Protein 1GU3 (pdb70)

Nearest PDB structures (foldseek):
  1gu3-assembly1_A-2  TM=1.007E+00  e=5.821E-29  Cellulomonas fimi
  1ulp-assembly1_A  TM=8.908E-01  e=4.927E-21  Cellulomonas fimi
  3p6b-assembly1_B-2  TM=8.124E-01  e=1.433E-09  Acetivibrio thermocellus
  3k4z-assembly1_A  TM=8.186E-01  e=3.735E-09  Acetivibrio thermocellus JW20
  1gui-assembly1_A  TM=8.088E-01  e=1.204E-08  Thermotoga maritima

Solvent-accessible surface area: 6852 Å² total; per-residue (Å²): 101,9,102,113,13,43,135,56,23,78,28,90,43,28,102,42,119,32,72,24,102,108,14,18,0,14,4,37,2,41,62,62,23,68,108,128,30,3,0,0,9,42,53,39,15,53,0,96,116,52,46,42,18,2,0,107,4,19,1,30,1,73,58,113,12,61,1,52,1,6,0,0,30,56,18,76,111,146,29,47,18,15,80,23,85,4,51,3,52,92,132,83,106,151,11,87,50,84,18,83,3,81,30,68,5,33,62,91,85,65,99,150,49,18,22,0,17,5,1,2,23,0,0,44,80,22,86,89,67,8,52,0,32,0,41,70,32,50,42,100,58,130

Organism: Cellulomonas fimi (strain ATCC 484 / DSM 20113 / JCM 1341 / CCUG 24087 / LMG 16345 / NBRC 15513 / NCIMB 8980 / NCTC 7547 / NRS-133) (NCBI:txid590998)

Sequence (142 aa):
TFDDGPEGWVAYGTDGPLDTSTGALCVAVPAGSAQYGVGVVLNGVAIEEGTTYTLRYTATASTDVTVRALVGQNGAPYGTVLDTSPALTSEPRQVTETFTASATYPATPAADDPEGQIAFQLGGFSADAWTLCLDDVALDSE

B-factor: mean 25.32, std 6.44, range [7.3, 61.68]

Secondary structure (DSSP, 8-state):
--TT--TT-EEES-SS--B-TTSSEEEEEPTTPPTTSSEEEEEEE-B-TT-EEEEEEEEEESS-EE-EEEEEESSTT--EEEEE--EE-SS-EEEEEEEE-SS-B-SS-BTTBPPEEEEEE-TTS-SS-EEEEEEEEEEEE-

InterPro domains:
  IPR001701 Glycoside hydrolase family 9 [PF00759] (430-903)
  IPR003305 Carbohydrate-binding, CenC-like [PF02018] (38-143)
  IPR003599 Immunoglobulin domain subtype [SM00409] (926-1006)
  IPR003599 Immunoglobulin domain subtype [SM00409] (1016-1097)
  IPR004197 Cellulase, Ig-like domain [PF02927] (336-420)
  IPR004197 Cellulase, Ig-like domain [cd02850] (340-425)
  IPR007110 Immunoglobulin-like domain [PS50835] (920-1004)
  IPR008928 Six-hairpin glycosidase superfamily [SSF48208] (429-909)
  IPR008979 Galactose-binding-like domain superfamily [SSF49785] (40-178)
  IPR008979 Galactose-binding-like domain superfamily [SSF49785] (179-324)
  IPR012341 Six-hairpin glycosidase-like superfamily [G3DSA:1.50.10.10] (428-910)
  IPR013098 Immunoglobulin I-set [PF07679] (920-1000)
  IPR013783 Immunoglobulin-like fold [G3DSA:2.60.40.10] (337-426)
  IPR013783 Immunoglobulin-like fold [G3DSA:2.60.40.10] (915-1009)
  IPR013783 Immunoglobulin-like fold [G3DSA:2.60.40.10] (1010-1098)
  IPR014756 Immunoglobulin E-set [SSF81296] (338-426)
  IPR018221 Glycoside hydrolase family 9, His active site [PS00592] (807-833)
  IPR033126 Glycosyl hydrolases family 9, Asp/Glu active sites [PS00698] (880-898)
  IPR036179 Immunoglobulin-like domain superfamily [SSF48726] (919-1006)
  IPR036179 Immunoglobulin-like domain superfamily [SSF48726] (1009-1099)

Structure (mmCIF, N/CA/C/O backbone):
data_1GU3
#
_entry.id   1GU3
#
_cell.length_a   77.634
_cell.length_b   77.634
_cell.length_c   55.630
_cell.angle_alpha   90.00
_cell.angle_beta   90.00
_cell.angle_gamma   120.00
#
_symmetry.space_group_name_H-M   'P 31 2 1'
#
loop_
_entity.id
_entity.type
_entity.pdbx_description
1 polymer 'ENDOGLUCANASE C'
2 branched beta-D-glucopyranose-(1-4)-beta-D-glucopyranose-(1-4)-beta-D-glucopyranose-(1-4)-beta-D-glucopyranose-(1-4)-beta-D-glucopyranose
3 water water
#
loop_
_atom_site.group_PDB
_atom_site.id
_atom_site.type_symbol
_atom_site.label_atom_id
_atom_site.label_alt_id
_atom_site.label_comp_id
_atom_site.label_asym_id
_atom_site.label_entity_id
_atom_site.label_seq_id
_atom_site.pdbx_PDB_ins_code
_atom_site.Cartn_x
_atom_site.Cartn_y
_atom_site.Cartn_z
_atom_site.occupancy
_atom_site.B_iso_or_equiv
_atom_site.auth_seq_id
_atom_site.auth_comp_id
_atom_site.auth_asym_id
_atom_site.auth_atom_id
_atom_site.pdbx_PDB_model_num
ATOM 1 N N . THR A 1 8 ? -34.485 42.074 13.649 1.00 30.52 8 THR A N 1
ATOM 2 C CA . THR A 1 8 ? -33.194 42.220 12.859 1.00 31.63 8 THR A CA 1
ATOM 3 C C . THR A 1 8 ? -32.384 40.913 12.643 1.00 30.50 8 THR A C 1
ATOM 4 O O . THR A 1 8 ? -31.329 40.909 12.021 1.00 30.16 8 THR A O 1
ATOM 8 N N . PHE A 1 9 ? -32.896 39.816 13.165 1.00 29.93 9 PHE A N 1
ATOM 9 C CA . PHE A 1 9 ? -32.406 38.498 12.792 1.00 29.17 9 PHE A CA 1
ATOM 10 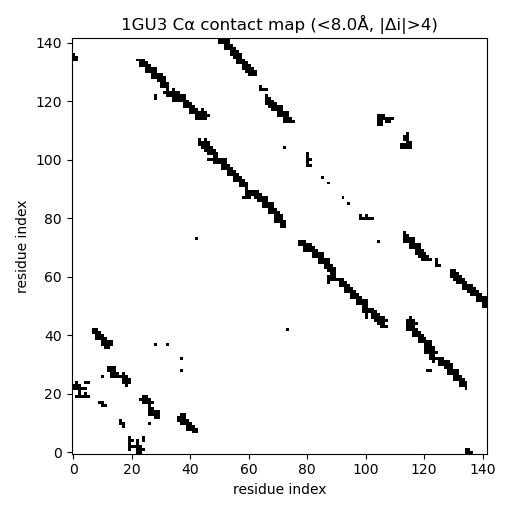C C . PHE A 1 9 ? -33.453 37.797 11.952 1.00 29.08 9 PHE A C 1
ATOM 11 O O . PHE A 1 9 ? -33.383 36.594 11.790 1.00 29.86 9 PHE A O 1
ATOM 19 N N . ASP A 1 10 ? -34.404 38.545 11.401 1.00 28.32 10 ASP A N 1
ATOM 20 C CA . ASP A 1 10 ? -35.541 37.938 10.704 1.00 29.03 10 ASP A CA 1
ATOM 21 C C . ASP A 1 10 ? -35.145 37.289 9.387 1.00 27.12 10 ASP A C 1
ATOM 22 O O . ASP A 1 10 ? -35.925 36.535 8.813 1.00 28.73 10 ASP A O 1
ATOM 27 N N . ASP A 1 11 ? -33.951 37.614 8.899 1.00 25.23 11 ASP A N 1
ATOM 28 C CA . ASP A 1 11 ? -33.379 36.922 7.754 1.00 23.47 11 ASP A CA 1
ATOM 29 C C . ASP A 1 11 ? -32.249 36.000 8.164 1.00 22.54 11 ASP A C 1
ATOM 30 O O . ASP A 1 11 ? -31.470 35.639 7.321 1.00 22.42 11 ASP A O 1
ATOM 35 N N . GLY A 1 12 ? -32.136 35.692 9.452 1.00 21.68 12 GLY A N 1
ATOM 36 C CA . GLY A 1 12 ? -31.156 34.733 9.891 1.00 22.27 12 GLY A CA 1
ATOM 37 C C . GLY A 1 12 ? -29.915 35.326 10.525 1.00 22.04 12 GLY A C 1
ATOM 38 O O . GLY A 1 12 ? -29.845 36.550 10.707 1.00 21.35 12 GLY A O 1
ATOM 39 N N . PRO A 1 13 ? -28.978 34.439 10.906 1.00 21.29 13 PRO A N 1
ATOM 40 C CA . PRO A 1 13 ? -27.741 34.833 11.575 1.00 21.39 13 PRO A CA 1
ATOM 41 C C . PRO A 1 13 ? -26.809 35.705 10.712 1.00 22.00 13 PRO A C 1
ATOM 42 O O . PRO A 1 13 ? -26.086 36.564 11.266 1.00 21.41 13 PRO A O 1
ATOM 46 N N . GLU A 1 14 ? -26.849 35.488 9.389 1.00 22.25 14 GLU A N 1
ATOM 47 C CA . GLU A 1 14 ? -26.041 36.231 8.411 1.00 22.22 14 GLU A CA 1
ATOM 48 C C . GLU A 1 14 ? -24.638 36.597 8.902 1.00 21.99 14 GLU A C 1
ATOM 49 O O . GLU A 1 14 ? -24.325 37.811 9.032 1.00 22.08 14 GLU A O 1
ATOM 55 N N . GLY A 1 15 ? -23.825 35.553 9.159 1.00 21.06 15 GLY A N 1
ATOM 56 C CA . GLY A 1 15 ? -22.481 35.685 9.702 1.00 20.63 15 GLY A CA 1
ATOM 57 C C . GLY A 1 15 ? -22.328 35.173 11.120 1.00 20.38 15 GLY A C 1
ATOM 58 O O . GLY A 1 15 ? -21.349 34.525 11.394 1.00 20.31 15 GLY A O 1
ATOM 59 N N . TRP A 1 16 ? -23.295 35.463 11.996 1.00 20.44 16 TRP A N 1
ATOM 60 C CA . TRP A 1 16 ? -23.342 34.964 13.397 1.00 20.61 16 TRP A CA 1
ATOM 61 C C . TRP A 1 16 ? -23.379 33.410 13.497 1.00 20.26 16 TRP A C 1
ATOM 62 O O . TRP A 1 16 ? -24.002 32.718 12.693 1.00 19.78 16 TRP A O 1
ATOM 73 N N . VAL A 1 17 ? -22.700 32.863 14.485 1.00 20.05 17 VAL A N 1
ATOM 74 C CA . VAL A 1 17 ? -22.709 31.412 14.662 1.00 18.99 17 VAL A CA 1
ATOM 75 C C . VAL A 1 17 ? -22.802 31.224 16.152 1.00 19.34 17 VAL A C 1
ATOM 76 O O . VAL A 1 17 ? -22.465 32.134 16.899 1.00 20.54 17 VAL A O 1
ATOM 80 N N . ALA A 1 18 ? -23.199 30.035 16.572 1.00 19.03 18 ALA A N 1
ATOM 81 C CA . ALA A 1 18 ? -23.193 29.638 17.961 1.00 19.44 18 ALA A CA 1
ATOM 82 C C . ALA A 1 18 ? -22.422 28.329 18.138 1.00 19.91 18 ALA A C 1
ATOM 83 O O . ALA A 1 18 ? -22.174 27.598 17.159 1.00 20.36 18 ALA A O 1
ATOM 85 N N . TYR A 1 19 ? -22.027 28.026 19.374 1.00 19.62 19 TYR A N 1
ATOM 86 C CA . TYR A 1 19 ? -21.362 26.758 19.675 1.00 19.95 19 TYR A CA 1
ATOM 87 C C . TYR A 1 19 ? -21.700 26.274 21.083 1.00 20.57 19 TYR A C 1
ATOM 88 O O . TYR A 1 19 ? -21.973 27.095 21.968 1.00 21.98 19 TYR A O 1
ATOM 97 N N . GLY A 1 20 ? -21.703 24.965 21.307 1.00 21.12 20 GLY A N 1
ATOM 98 C CA . GLY A 1 20 ? -21.975 24.419 22.639 1.00 21.54 20 GLY A CA 1
ATOM 99 C C . GLY A 1 20 ? -23.452 24.458 23.069 1.00 22.70 20 GLY A C 1
ATOM 100 O O . GLY A 1 20 ? -23.781 24.149 24.214 1.00 22.63 20 GLY A O 1
ATOM 101 N N . THR A 1 21 ? -24.320 24.892 22.152 1.00 23.41 21 THR A N 1
ATOM 102 C CA . THR A 1 21 ? -25.764 25.018 22.365 1.00 23.04 21 THR A CA 1
ATOM 103 C C . THR A 1 21 ? -26.421 23.682 22.171 1.00 23.22 21 THR A C 1
ATOM 104 O O . THR A 1 21 ? -25.812 22.793 21.574 1.00 23.39 21 THR A O 1
ATOM 108 N N . ASP A 1 22 ? -27.645 23.547 22.684 1.00 23.21 22 ASP A N 1
ATOM 109 C CA . ASP A 1 22 ? -28.451 22.326 22.536 1.00 23.24 22 ASP A CA 1
ATOM 110 C C . ASP A 1 22 ? -29.297 22.587 21.329 1.00 22.79 22 ASP A C 1
ATOM 111 O O . ASP A 1 22 ? -30.236 23.381 21.394 1.00 23.47 22 ASP A O 1
ATOM 116 N N . GLY A 1 23 ? -28.963 21.938 20.218 1.00 21.92 23 GLY A N 1
ATOM 117 C CA . GLY A 1 23 ? -29.547 22.293 18.937 1.00 21.69 23 GLY A CA 1
ATOM 118 C C . GLY A 1 23 ? -28.866 23.555 18.440 1.00 21.28 23 GLY A C 1
ATOM 119 O O . GLY A 1 23 ? -28.138 24.207 19.186 1.00 21.74 23 GLY A O 1
ATOM 120 N N . PRO A 1 24 ? -29.079 23.908 17.190 1.00 21.02 24 PRO A N 1
ATOM 121 C CA . PRO A 1 24 ? -28.488 25.122 16.619 1.00 21.25 24 PRO A CA 1
ATOM 122 C C . PRO A 1 24 ? -29.187 26.394 17.077 1.00 21.49 24 PRO A C 1
ATOM 123 O O . PRO A 1 24 ? -30.161 26.322 17.842 1.00 22.64 24 PRO A O 1
ATOM 127 N N . LEU A 1 25 ? -28.686 27.551 16.641 1.00 20.76 25 LEU A N 1
ATOM 128 C CA . LEU A 1 25 ? -29.352 28.818 16.910 1.00 20.48 25 LEU A CA 1
ATOM 129 C C . LEU A 1 25 ? -30.675 28.805 16.124 1.00 21.38 25 LEU A C 1
ATOM 130 O O . LEU A 1 25 ? -30.823 27.993 15.191 1.00 21.03 25 LEU A O 1
ATOM 135 N N . ASP A 1 26 ? -31.599 29.711 16.479 1.00 21.35 26 ASP A N 1
ATOM 136 C CA . ASP A 1 26 ? -32.965 29.773 15.905 1.00 21.52 26 ASP A CA 1
ATOM 137 C C . ASP A 1 26 ? -33.244 31.225 15.697 1.00 21.08 26 ASP A C 1
ATOM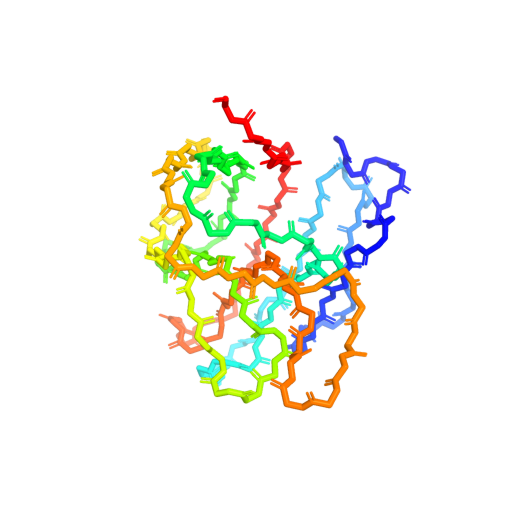 138 O O . ASP A 1 26 ? -33.022 32.039 16.621 1.00 21.53 26 ASP A O 1
ATOM 143 N N . THR A 1 27 ? -33.651 31.591 14.493 1.00 20.82 27 THR A N 1
ATOM 144 C CA . THR A 1 27 ? -34.019 32.973 14.241 1.00 21.72 27 THR A CA 1
ATOM 145 C C . THR A 1 27 ? -35.500 33.098 13.785 1.00 23.42 27 THR A C 1
ATOM 146 O O . THR A 1 27 ? -35.932 34.169 13.343 1.00 22.88 27 THR A O 1
ATOM 150 N N . SER A 1 28 ? -36.268 31.999 13.890 1.00 24.91 28 SER A N 1
ATOM 151 C CA . SER A 1 28 ? -37.657 31.957 13.386 1.00 26.29 28 SER A CA 1
ATOM 152 C C . SER A 1 28 ? -38.520 33.074 13.925 1.00 26.55 28 SER A C 1
ATOM 153 O O . SER A 1 28 ? -39.372 33.606 13.197 1.00 27.92 28 SER A O 1
ATOM 156 N N . THR A 1 29 ? -38.265 33.465 15.163 1.00 25.88 29 THR A N 1
ATOM 157 C CA . THR A 1 29 ? -39.002 34.553 15.803 1.00 25.81 29 THR A CA 1
ATOM 158 C C . THR A 1 29 ? -38.604 35.960 15.386 1.00 25.36 29 THR A C 1
ATOM 159 O O . THR A 1 29 ? -39.315 36.885 15.730 1.00 25.32 29 THR A O 1
ATOM 163 N N . GLY A 1 30 ? -37.477 36.139 14.688 1.00 25.16 30 GLY A N 1
ATOM 164 C CA . GLY A 1 30 ? -36.950 37.476 14.372 1.00 24.38 30 GLY A CA 1
ATOM 165 C C . GLY A 1 30 ? -35.732 37.870 15.230 1.00 24.68 30 GLY A C 1
ATOM 166 O O . GLY A 1 30 ? -34.900 38.738 14.876 1.00 24.23 30 GLY A O 1
ATOM 167 N N . ALA A 1 31 ? -35.637 37.235 16.395 1.00 24.05 31 ALA A N 1
ATOM 168 C CA . ALA A 1 31 ? -34.514 37.442 17.306 1.00 23.32 31 ALA A CA 1
ATOM 169 C C . ALA A 1 31 ? -33.690 36.167 17.181 1.00 22.46 31 ALA A C 1
ATOM 170 O O . ALA A 1 31 ? -34.232 35.121 16.801 1.00 22.98 31 ALA A O 1
ATOM 172 N N . LEU A 1 32 ? -32.395 36.248 17.436 1.00 21.51 32 LEU A N 1
ATOM 173 C CA . LEU A 1 32 ? -31.543 35.052 17.420 1.00 20.21 32 LEU A CA 1
ATOM 174 C C . LEU A 1 32 ? -31.598 34.461 18.835 1.00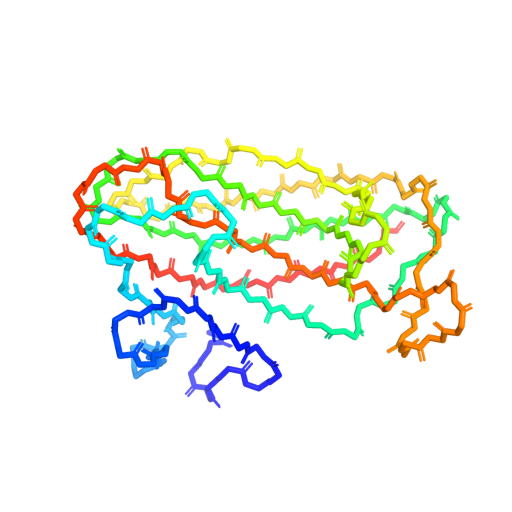 20.48 32 LEU A C 1
ATOM 175 O O . LEU A 1 32 ? -31.311 35.156 19.810 1.00 20.08 32 LEU A O 1
ATOM 180 N N . CYS A 1 33 ? -31.954 33.180 18.939 1.00 21.27 33 CYS A N 1
ATOM 181 C CA . CYS A 1 33 ? -32.116 32.506 20.234 1.00 21.76 33 CYS A CA 1
ATOM 182 C C . CYS A 1 33 ? -31.413 31.181 20.204 1.00 22.35 33 CYS A C 1
ATOM 183 O O . CYS A 1 33 ? -31.368 30.518 19.166 1.00 22.84 33 CYS A O 1
ATOM 186 N N . VAL A 1 34 ? -30.999 30.751 21.384 1.00 22.65 34 VAL A N 1
ATOM 187 C CA . VAL A 1 34 ? -30.144 29.620 21.512 1.00 23.37 34 VAL A CA 1
ATOM 188 C C . VAL A 1 34 ? -30.491 29.004 22.856 1.00 23.06 34 VAL A C 1
ATOM 189 O O . VAL A 1 34 ? -30.929 29.688 23.766 1.00 22.54 34 VAL A O 1
ATOM 193 N N . ALA A 1 35 ? -30.359 27.698 22.980 1.00 23.63 35 ALA A N 1
ATOM 194 C CA . ALA A 1 35 ? -30.661 27.037 24.233 1.00 22.68 35 ALA A CA 1
ATOM 195 C C . ALA A 1 35 ? -29.356 26.644 24.885 1.00 23.14 35 ALA A C 1
ATOM 196 O O . ALA A 1 35 ? -28.636 25.840 24.326 1.00 22.91 35 ALA A O 1
ATOM 198 N N . VAL A 1 36 ? -29.046 27.225 26.048 1.00 23.98 36 VAL A N 1
ATOM 199 C CA . VAL A 1 36 ? -27.849 26.871 26.830 1.00 23.68 36 VAL A CA 1
ATOM 200 C C . VAL A 1 36 ? -28.048 25.559 27.582 1.00 24.63 36 VAL A C 1
ATOM 201 O O . VAL A 1 36 ? -29.019 25.378 28.308 1.00 25.79 36 VAL A O 1
ATOM 205 N N . PRO A 1 37 ? -27.158 24.604 27.393 1.00 24.11 37 PRO A N 1
ATOM 206 C CA . PRO A 1 37 ? -27.317 23.336 28.101 1.00 23.52 37 PRO A CA 1
ATOM 207 C C . PRO A 1 37 ? -27.125 23.492 29.607 1.00 22.52 37 PRO A C 1
ATOM 208 O O . PRO A 1 37 ? -26.352 24.340 30.032 1.00 22.03 37 PRO A O 1
ATOM 212 N N . ALA A 1 38 ? -27.836 22.689 30.391 1.00 21.78 38 ALA A N 1
ATOM 213 C CA . ALA A 1 38 ? -27.670 22.691 31.839 1.00 21.44 38 ALA A CA 1
ATOM 214 C C . ALA A 1 38 ? -26.291 22.191 32.126 1.00 21.16 38 ALA A C 1
ATOM 215 O O . ALA A 1 38 ? -25.746 21.387 31.375 1.00 21.65 38 ALA A O 1
ATOM 217 N N . GLY A 1 39 ? -25.697 22.679 33.193 1.00 20.34 39 GLY A N 1
ATOM 218 C CA . GLY A 1 39 ? -24.366 22.206 33.543 1.00 20.84 39 GLY A CA 1
ATOM 219 C C . GLY A 1 39 ? -23.253 22.579 32.569 1.00 20.84 39 GLY A C 1
ATOM 220 O O . GLY A 1 39 ? -22.189 21.947 32.575 1.00 20.99 39 GLY A O 1
ATOM 221 N N . SER A 1 40 ? -23.487 23.586 31.731 1.00 19.9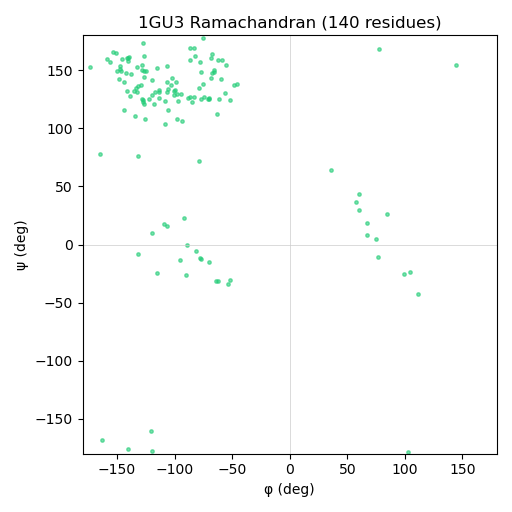2 40 SER A N 1
ATOM 222 C CA . SER A 1 40 ? -22.447 24.080 30.818 1.00 19.62 40 SER A CA 1
ATOM 223 C C . SER A 1 40 ? -21.165 24.593 31.505 1.00 20.03 40 SER A C 1
ATOM 224 O O . SER A 1 40 ? -21.139 24.970 32.697 1.00 19.52 40 SER A O 1
ATOM 227 N N . ALA A 1 41 ? -20.097 24.617 30.724 1.00 20.48 41 ALA A N 1
ATOM 228 C CA . ALA A 1 41 ? -18.764 24.983 31.195 1.00 20.78 41 ALA A CA 1
ATOM 229 C C . ALA A 1 41 ? -18.446 26.408 30.776 1.00 20.71 41 ALA A C 1
ATOM 230 O O . ALA A 1 41 ? -18.821 26.845 29.681 1.00 21.10 41 ALA A O 1
ATOM 232 N N . GLN A 1 42 ? -17.753 27.129 31.639 1.00 21.20 42 GLN A N 1
ATOM 233 C CA . GLN A 1 42 ? -17.231 28.455 31.291 1.00 21.11 42 GLN A CA 1
ATOM 234 C C . GLN A 1 42 ? -16.526 28.330 29.955 1.00 20.65 42 GLN A C 1
ATOM 235 O O . GLN A 1 42 ? -15.808 27.366 29.728 1.00 21.49 42 GLN A O 1
ATOM 241 N N . TYR A 1 43 ? -16.755 29.306 29.084 1.00 20.43 43 TYR A N 1
ATOM 242 C CA . TYR A 1 43 ? -16.211 29.394 27.730 1.00 20.48 43 TYR A CA 1
ATOM 243 C C . TYR A 1 43 ? -16.672 28.362 26.729 1.00 20.28 43 TYR A C 1
ATOM 244 O O . TYR A 1 43 ? -16.165 28.312 25.602 1.00 21.62 43 TYR A O 1
ATOM 253 N N . GLY A 1 44 ? -17.658 27.578 27.156 1.00 20.54 44 GLY A N 1
ATOM 254 C CA . GLY A 1 44 ? -18.167 26.381 26.463 1.00 19.62 44 GLY A CA 1
ATOM 255 C C . GLY A 1 44 ? -19.380 26.608 25.574 1.00 19.38 44 GLY A C 1
ATOM 256 O O . GLY A 1 44 ? -19.699 25.779 24.764 1.00 19.62 44 GLY A O 1
ATOM 257 N N . VAL A 1 45 ? -20.032 27.758 25.709 1.00 20.34 45 VAL A N 1
ATOM 258 C CA . VAL A 1 45 ? -21.266 28.089 24.996 1.00 19.28 45 VAL A CA 1
ATOM 259 C C . VAL A 1 45 ? -21.213 29.535 24.606 1.00 19.77 45 VAL A C 1
ATOM 260 O O . VAL A 1 45 ? -20.926 30.400 25.436 1.00 21.25 45 VAL A O 1
ATOM 264 N N . GLY A 1 46 ? -21.524 29.837 23.357 1.00 20.31 46 GLY A N 1
ATOM 265 C CA . GLY A 1 46 ? -21.363 31.211 22.933 1.00 20.73 46 GLY A CA 1
ATOM 266 C C . GLY A 1 46 ? -22.178 31.553 21.735 1.00 21.10 46 GLY A C 1
ATOM 267 O O . GLY A 1 46 ? -22.586 30.650 21.009 1.00 21.21 46 GLY A O 1
ATOM 268 N N . VAL A 1 47 ? -22.412 32.855 21.536 1.00 21.25 47 VAL A N 1
ATOM 269 C CA . VAL A 1 47 ? -22.963 33.367 20.282 1.00 20.53 47 VAL A CA 1
ATOM 270 C C . VAL A 1 47 ? -22.055 34.492 19.823 1.00 21.43 47 VAL A C 1
ATOM 271 O O . VAL A 1 47 ? -21.797 35.441 20.569 1.00 21.80 47 VAL A O 1
ATOM 275 N N . VAL A 1 48 ? -21.578 34.367 18.588 1.00 22.13 48 VAL A N 1
ATOM 276 C CA . VAL A 1 48 ? -20.312 34.954 18.169 1.00 22.51 48 VAL A CA 1
ATOM 277 C C . VAL A 1 48 ? -20.370 35.470 16.718 1.00 21.52 48 VAL A C 1
ATOM 278 O O . VAL A 1 48 ? -20.940 34.829 15.816 1.00 20.90 48 VAL A O 1
ATOM 282 N N . LEU A 1 49 ? -19.754 36.632 16.506 1.00 21.55 49 LEU A N 1
ATOM 283 C CA . LEU A 1 49 ? -19.534 37.140 15.158 1.00 20.20 49 LEU A CA 1
ATOM 284 C C . LEU A 1 49 ? -18.082 37.424 14.986 1.00 20.64 49 LEU A C 1
ATOM 285 O O . LEU A 1 49 ? -17.551 38.425 15.535 1.00 20.61 49 LEU A O 1
ATOM 290 N N . ASN A 1 50 ? -17.430 36.577 14.193 1.00 19.96 50 ASN A N 1
ATOM 291 C CA . ASN A 1 50 ? -16.045 36.807 13.817 1.00 20.10 50 ASN A CA 1
ATOM 292 C C . ASN A 1 50 ? -15.879 37.770 12.633 1.00 20.32 50 ASN A C 1
ATOM 293 O O . ASN A 1 50 ? -16.880 38.119 12.012 1.00 20.00 50 ASN A O 1
ATOM 298 N N . GLY A 1 51 ? -14.639 38.214 12.358 1.00 19.88 51 GLY A N 1
ATOM 299 C CA . GLY A 1 51 ? -14.346 39.121 11.252 1.00 20.03 51 GLY A CA 1
ATOM 300 C C . GLY A 1 51 ? -14.568 40.584 11.596 1.00 21.25 51 GLY A C 1
ATOM 301 O O . GLY A 1 51 ? -14.834 41.432 10.723 1.00 21.12 51 GLY A O 1
ATOM 302 N N . VAL A 1 52 ? -14.453 40.899 12.890 1.00 22.08 52 VAL A N 1
ATOM 303 C CA . VAL A 1 52 ? -14.712 42.260 13.360 1.00 21.73 52 VAL A CA 1
ATOM 304 C C . VAL A 1 52 ? -13.370 42.921 13.485 1.00 21.74 52 VAL A C 1
ATOM 305 O O . VAL A 1 52 ? -12.573 42.565 14.373 1.00 22.04 52 VAL A O 1
ATOM 309 N N . ALA A 1 53 ? -13.105 43.844 12.557 1.00 21.30 53 ALA A N 1
ATOM 310 C CA . ALA A 1 53 ? -11.881 44.622 12.538 1.00 21.24 53 ALA A CA 1
ATOM 311 C C . ALA A 1 53 ? -12.008 45.726 13.578 1.00 21.91 53 ALA A C 1
ATOM 312 O O . ALA A 1 53 ? -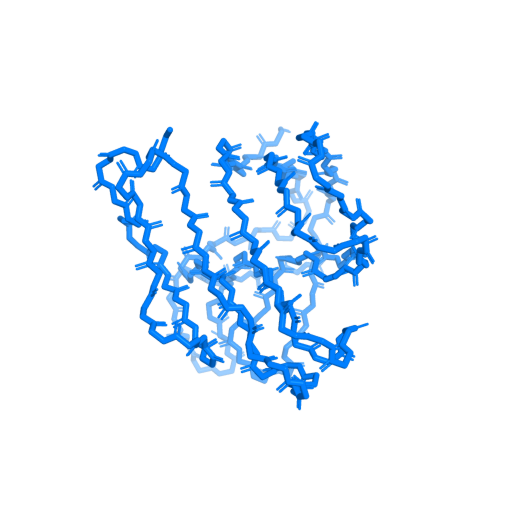13.048 46.412 13.639 1.00 22.17 53 ALA A O 1
ATOM 314 N N . ILE A 1 54 ? -10.950 45.921 14.368 1.00 21.83 54 ILE A N 1
ATOM 315 C CA . ILE A 1 54 ? -10.949 46.939 15.416 1.00 22.50 54 ILE A CA 1
ATOM 316 C C . ILE A 1 54 ? -9.641 47.753 15.370 1.00 22.90 54 ILE A C 1
ATOM 317 O O . ILE A 1 54 ? -8.576 47.178 15.223 1.00 22.84 54 ILE A O 1
ATOM 322 N N . GLU A 1 55 ? -9.730 49.082 15.473 1.00 23.13 55 GLU A N 1
ATOM 323 C CA . GLU A 1 55 ? -8.556 49.970 15.425 1.00 24.18 55 GLU A CA 1
ATOM 324 C C . GLU A 1 55 ? -8.247 50.570 16.796 1.00 22.95 55 GLU A C 1
ATOM 325 O O . GLU A 1 55 ? -9.110 51.226 17.388 1.00 22.92 55 GLU A O 1
ATOM 331 N N . GLU A 1 56 ? -7.036 50.363 17.294 1.00 22.86 56 GLU A N 1
ATOM 332 C CA . GLU A 1 56 ? -6.640 50.929 18.605 1.00 23.52 56 GLU A CA 1
ATOM 333 C C . GLU A 1 56 ? -6.825 52.471 18.599 1.00 22.60 56 GLU A C 1
ATOM 334 O O . GLU A 1 56 ? -6.462 53.114 17.629 1.00 22.55 56 GLU A O 1
ATOM 340 N N . GLY A 1 57 ? -7.491 53.012 19.628 1.00 22.98 57 GLY A N 1
ATOM 341 C CA . GLY A 1 57 ? -7.742 54.449 19.765 1.00 23.11 57 GLY A CA 1
ATOM 342 C C . GLY A 1 57 ? -9.118 54.889 19.331 1.00 23.99 57 GLY A C 1
ATOM 343 O O . GLY A 1 57 ? -9.721 55.873 19.807 1.00 25.14 57 GLY A O 1
ATOM 344 N N . THR A 1 58 ? -9.686 54.099 18.443 1.00 24.99 58 THR A N 1
ATOM 345 C CA . THR A 1 58 ? -11.076 54.290 18.028 1.00 25.44 58 THR A CA 1
ATOM 346 C C . THR A 1 58 ? -12.072 53.986 19.135 1.00 25.68 58 THR A C 1
ATOM 347 O O . THR A 1 58 ? -11.862 53.083 19.948 1.00 26.64 58 THR A O 1
ATOM 351 N N . THR A 1 59 ? -13.142 54.785 19.153 1.00 25.86 59 THR A N 1
ATOM 352 C CA . THR A 1 59 ? -14.250 54.629 20.073 1.00 25.93 59 THR A CA 1
ATOM 353 C C . THR A 1 59 ? -15.430 53.929 19.355 1.00 25.21 59 THR A C 1
ATOM 354 O O . THR A 1 59 ? -15.769 54.259 18.208 1.00 23.43 59 THR A O 1
ATOM 358 N N . TYR A 1 60 ? -15.977 52.915 20.026 1.00 24.30 60 TYR A N 1
ATOM 359 C CA . TYR A 1 60 ? -17.109 52.121 19.530 1.00 24.23 60 TYR A CA 1
ATOM 360 C C . TYR A 1 60 ? -18.200 52.060 20.573 1.00 24.92 60 TYR A C 1
ATOM 361 O O . TYR A 1 60 ? -17.948 52.198 21.787 1.00 25.18 60 TYR A O 1
ATOM 370 N N . THR A 1 61 ? -19.421 51.852 20.086 1.00 25.69 61 THR A N 1
ATOM 371 C CA . THR A 1 61 ? -20.515 51.525 20.949 1.00 26.36 61 THR A CA 1
ATOM 372 C C . THR A 1 61 ? -21.082 50.189 20.492 1.00 26.32 61 THR A C 1
ATOM 373 O O . THR A 1 61 ? -21.470 50.020 19.316 1.00 25.40 61 THR A O 1
ATOM 377 N N . LEU A 1 62 ? -21.158 49.245 21.431 1.00 26.03 62 LEU A N 1
ATOM 378 C CA . LEU A 1 62 ? -21.818 47.980 21.155 1.00 25.86 62 LEU A CA 1
ATOM 379 C C . LEU A 1 62 ? -23.229 48.058 21.669 1.00 25.87 62 LEU A C 1
ATOM 380 O O . LEU A 1 62 ? -23.431 48.342 22.842 1.00 25.89 62 LEU A O 1
ATOM 385 N N . ARG A 1 63 ? -24.209 47.826 20.805 1.00 25.75 63 ARG A N 1
ATOM 386 C CA . ARG A 1 63 ? -25.613 47.751 21.259 1.00 26.35 63 ARG A CA 1
ATOM 387 C C . ARG A 1 63 ? -26.224 46.373 21.070 1.00 25.04 63 ARG A C 1
ATOM 388 O O . ARG A 1 63 ? -25.860 45.650 20.141 1.00 25.09 63 ARG A O 1
ATOM 401 N N . TYR A 1 64 ? -27.199 46.043 21.923 1.00 23.57 64 TYR A N 1
ATOM 402 C CA . TYR A 1 64 ? -27.941 44.793 21.792 1.00 21.94 64 TYR A CA 1
ATOM 403 C C . TYR A 1 64 ? -29.090 44.751 22.805 1.00 21.94 64 TYR A C 1
ATOM 404 O O . TYR A 1 64 ? -29.059 45.437 23.852 1.00 21.09 64 TYR A O 1
ATOM 413 N N . THR A 1 65 ? -30.131 44.004 22.429 1.00 21.64 65 THR A N 1
ATOM 414 C CA . THR A 1 65 ? -31.249 43.716 23.295 1.00 22.48 65 THR A CA 1
ATOM 415 C C . THR A 1 65 ? -31.219 42.213 23.571 1.00 22.37 65 THR A C 1
ATOM 416 O O . THR A 1 65 ? -31.062 41.416 22.642 1.00 22.30 65 THR A O 1
ATOM 420 N N . ALA A 1 66 ? -31.362 41.820 24.831 1.00 22.34 66 ALA A N 1
ATOM 421 C CA . ALA A 1 66 ? -31.280 40.390 25.170 1.00 22.82 66 ALA A CA 1
ATOM 422 C C . ALA A 1 66 ? -32.294 39.999 26.228 1.00 22.34 66 ALA A C 1
ATOM 423 O O . ALA A 1 66 ? -32.782 40.857 26.972 1.00 22.51 66 ALA A O 1
ATOM 425 N N . THR A 1 67 ? -32.607 38.711 26.268 1.00 22.27 67 THR A N 1
ATOM 426 C CA . THR A 1 67 ? -33.463 38.135 27.291 1.00 23.19 67 THR A CA 1
ATOM 427 C C . THR A 1 67 ? -32.846 36.809 27.721 1.00 23.73 67 THR A C 1
ATOM 428 O O . THR A 1 67 ? -32.220 36.132 26.906 1.00 24.09 67 THR A O 1
ATOM 432 N N . ALA A 1 68 ? -32.997 36.445 28.993 1.00 23.36 68 ALA A N 1
ATOM 433 C CA . ALA A 1 68 ? -32.673 35.089 29.425 1.00 23.41 68 ALA A CA 1
ATOM 434 C C . ALA A 1 68 ? -33.885 34.473 30.161 1.00 23.59 68 ALA A C 1
ATOM 435 O O . ALA A 1 68 ? -34.590 35.186 30.873 1.00 23.64 68 ALA A O 1
ATOM 437 N N . SER A 1 69 ? -34.114 33.172 29.992 1.00 23.14 69 SER A N 1
ATOM 438 C CA . SER A 1 69 ? -35.255 32.537 30.629 1.00 24.64 69 SER A CA 1
ATOM 439 C C . SER A 1 69 ? -35.001 32.171 32.109 1.00 24.93 69 SER A C 1
ATOM 440 O O . SER A 1 69 ? -35.901 31.733 32.793 1.00 23.44 69 SER A O 1
ATOM 443 N N . THR A 1 70 ? -33.779 32.360 32.591 1.00 26.21 70 THR A N 1
ATOM 444 C CA . THR A 1 70 ? -33.550 32.466 34.040 1.00 28.18 70 THR A CA 1
ATOM 445 C C . THR A 1 70 ? -32.737 33.736 34.305 1.00 27.46 70 THR A C 1
ATOM 446 O O . THR A 1 70 ? -31.963 34.165 33.456 1.00 25.97 70 THR A O 1
ATOM 450 N N . ASP A 1 71 ? -32.934 34.342 35.473 1.00 28.04 71 ASP A N 1
ATOM 451 C CA . ASP A 1 71 ? -32.139 35.498 35.856 1.00 28.59 71 ASP A CA 1
ATOM 452 C C . ASP A 1 71 ? -30.694 35.043 35.955 1.00 27.98 71 ASP A C 1
ATOM 453 O O . ASP A 1 71 ? -30.337 34.242 36.821 1.00 29.07 71 ASP A O 1
ATOM 458 N N . VAL A 1 72 ? -29.870 35.542 35.044 1.00 26.78 72 VAL A N 1
ATOM 459 C CA . VAL A 1 72 ? -28.484 35.113 34.935 1.00 25.45 72 VAL A CA 1
ATOM 460 C C . VAL A 1 72 ? -27.591 36.272 34.442 1.00 24.66 72 VAL A C 1
ATOM 461 O O . VAL A 1 72 ? -28.012 37.060 33.615 1.00 24.35 72 VAL A O 1
ATOM 465 N N . THR A 1 73 ? -26.374 36.373 34.967 1.00 23.76 73 THR A N 1
ATOM 466 C CA . THR A 1 73 ? -25.384 37.313 34.445 1.00 23.32 73 THR A CA 1
ATOM 467 C C . THR A 1 73 ? -24.450 36.522 33.544 1.00 22.65 73 THR A C 1
ATOM 468 O O . THR A 1 73 ? -24.007 35.438 33.942 1.00 23.92 73 THR A O 1
ATOM 472 N N . VAL A 1 74 ? -24.172 37.046 32.344 1.00 20.61 74 VAL A N 1
ATOM 473 C CA . VAL A 1 74 ? -23.274 36.397 31.376 1.00 19.39 74 VAL A CA 1
ATOM 474 C C . VAL A 1 74 ? -22.064 37.289 31.022 1.00 19.69 74 VAL A C 1
ATOM 475 O O . VAL A 1 74 ? -21.707 38.200 31.778 1.00 20.91 74 VAL A O 1
ATOM 479 N N . ARG A 1 75 ? -21.405 37.025 29.904 1.00 19.60 75 ARG A N 1
ATOM 480 C CA . ARG A 1 75 ? -20.288 37.844 29.503 1.00 18.75 75 ARG A CA 1
ATOM 481 C C . ARG A 1 75 ? -20.511 38.304 28.069 1.00 19.61 75 ARG A C 1
ATOM 482 O O . ARG A 1 75 ? -20.685 37.493 27.157 1.00 20.48 75 ARG A O 1
ATOM 490 N N . ALA A 1 76 ? -20.516 39.616 27.873 1.00 19.55 76 ALA A N 1
ATOM 491 C CA . ALA A 1 76 ? -20.574 40.159 26.535 1.00 19.63 76 ALA A CA 1
ATOM 492 C C . ALA A 1 76 ? -19.246 40.864 26.278 1.00 19.44 76 ALA A C 1
ATOM 493 O O . ALA A 1 76 ? -18.824 41.743 27.053 1.00 20.49 76 ALA A O 1
ATOM 495 N N . LEU A 1 77 ? -18.573 40.509 25.189 1.00 19.27 77 LEU A N 1
ATOM 496 C CA . LEU A 1 77 ? -17.230 41.061 24.902 1.00 19.03 77 LEU A CA 1
ATOM 497 C C . LEU A 1 77 ? -16.955 41.365 23.447 1.00 18.92 77 LEU A C 1
ATOM 498 O O . LEU A 1 77 ? -17.650 40.849 22.548 1.00 18.22 77 LEU A O 1
ATOM 503 N N . VAL A 1 78 ? -15.945 42.221 23.231 1.00 19.13 78 VAL A N 1
ATOM 504 C CA . VAL A 1 78 ? -15.253 42.339 21.915 1.00 19.31 78 VAL A CA 1
ATOM 505 C C . VAL A 1 78 ? -13.805 41.954 22.141 1.00 19.44 78 VAL A C 1
ATOM 506 O O . VAL A 1 78 ? -13.123 42.546 22.989 1.00 20.40 78 VAL A O 1
ATOM 510 N N . GLY A 1 79 ? -13.325 40.934 21.441 1.00 20.04 79 GLY A N 1
ATOM 511 C CA . GLY A 1 79 ? -11.937 40.528 21.606 1.00 19.03 79 GLY A CA 1
ATOM 512 C C . GLY A 1 79 ? -11.324 39.638 20.539 1.00 19.71 79 GLY A C 1
ATOM 513 O O . GLY A 1 79 ? -11.877 39.475 19.453 1.00 18.67 79 GLY A O 1
ATOM 514 N N . GLN A 1 80 ? -10.148 39.084 20.845 1.00 20.45 80 GLN A N 1
ATOM 515 C CA . GLN A 1 80 ? -9.489 38.155 19.943 1.00 21.45 80 GLN A CA 1
ATOM 516 C C . GLN A 1 80 ? -10.170 36.796 19.836 1.00 22.47 80 GLN A C 1
ATOM 517 O O . GLN A 1 80 ? -10.448 36.135 20.841 1.00 23.61 80 GLN A O 1
ATOM 523 N N . ASN A 1 81 ? -10.483 36.418 18.598 1.0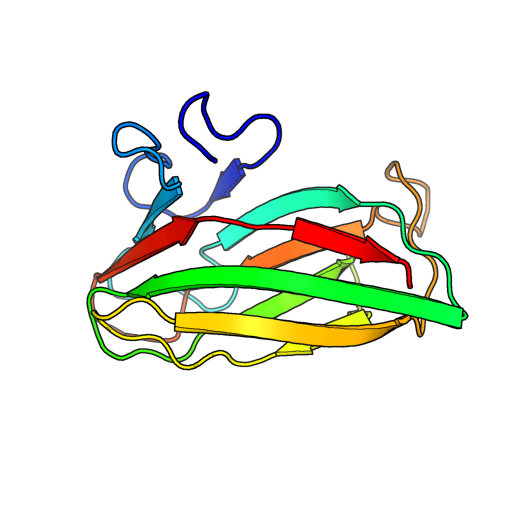0 22.89 81 ASN A N 1
ATOM 524 C CA . ASN A 1 81 ? -10.889 35.061 18.250 1.00 22.46 81 ASN A CA 1
ATOM 525 C C . ASN A 1 81 ? -9.697 34.151 18.149 1.00 21.90 81 ASN A C 1
ATOM 526 O O . ASN A 1 81 ? -9.345 33.710 17.080 1.00 22.52 81 ASN A O 1
ATOM 531 N N . GLY A 1 82 ? -9.105 33.821 19.274 1.00 22.33 82 GLY A N 1
ATOM 532 C CA . GLY A 1 82 ? -7.845 33.097 19.254 1.00 22.89 82 GLY A CA 1
ATOM 533 C C . GLY A 1 82 ? -6.954 33.543 20.386 1.00 22.53 82 GLY A C 1
ATOM 534 O O . GLY A 1 82 ? -7.114 34.657 20.890 1.00 22.22 82 GLY A O 1
ATOM 535 N N . ALA A 1 83 ? -6.055 32.653 20.801 1.00 22.62 83 ALA A N 1
ATOM 536 C CA . ALA A 1 83 ? -5.015 32.962 21.789 1.00 23.33 83 ALA A CA 1
ATOM 537 C C . ALA A 1 83 ? -4.319 34.287 21.489 1.00 23.02 83 ALA A C 1
ATOM 538 O O . ALA A 1 83 ? -4.057 34.588 20.324 1.00 24.49 83 ALA A O 1
ATOM 540 N N . PRO A 1 84 ? -4.061 35.110 22.516 1.00 23.63 84 PRO A N 1
ATOM 541 C CA . PRO A 1 84 ? -4.380 34.818 23.921 1.00 23.18 84 PRO A CA 1
ATOM 542 C C . PRO A 1 84 ? -5.733 35.321 24.374 1.00 23.19 84 PRO A C 1
ATOM 543 O O . PRO A 1 84 ? -5.904 35.573 25.574 1.00 21.68 84 PRO A O 1
ATOM 547 N N . TYR A 1 85 ? -6.659 35.523 23.435 1.00 24.03 85 TYR A N 1
ATOM 548 C CA . TYR A 1 85 ? -8.049 35.961 23.756 1.00 24.42 85 TYR A CA 1
ATOM 549 C C . TYR A 1 85 ? -8.158 37.253 24.523 1.00 24.66 85 TYR A C 1
ATOM 550 O O . TYR A 1 85 ? -9.043 37.370 25.387 1.00 27.14 85 TYR A O 1
ATOM 559 N N . GLY A 1 86 ? -7.273 38.203 24.219 1.00 23.81 86 GLY A N 1
ATOM 560 C CA . GLY A 1 86 ? -7.369 39.575 24.697 1.00 22.76 86 GLY A CA 1
ATOM 561 C C . GLY A 1 86 ? -8.699 40.243 24.345 1.00 22.62 86 GLY A C 1
ATOM 562 O O . GLY A 1 86 ? -9.389 39.860 23.379 1.00 21.82 86 GLY A O 1
ATOM 563 N N . THR A 1 87 ? -9.070 41.234 25.147 1.00 22.21 87 THR A N 1
ATOM 564 C CA . THR A 1 87 ? -10.373 41.847 25.033 1.00 23.39 87 THR A CA 1
ATOM 565 C C . THR A 1 87 ? -10.172 43.338 24.887 1.00 24.46 87 THR A C 1
ATOM 566 O O . THR A 1 87 ? -9.214 43.874 25.429 1.00 24.82 87 THR A O 1
ATOM 570 N N . VAL A 1 88 ? -11.086 44.006 24.170 1.00 23.72 88 VAL A N 1
ATOM 571 C CA . VAL A 1 88 ? -11.092 45.473 24.063 1.00 22.92 88 VAL A CA 1
ATOM 572 C C . VAL A 1 88 ? -12.403 45.983 24.749 1.00 23.29 88 VAL A C 1
ATOM 573 O O . VAL A 1 88 ? -12.542 47.130 25.246 1.00 22.73 88 VAL A O 1
ATOM 577 N N . LEU A 1 89 ? -13.383 45.094 24.792 1.00 22.68 89 LEU A N 1
ATOM 578 C CA . LEU A 1 89 ? -14.508 45.325 25.689 1.00 21.84 89 LEU A CA 1
ATOM 579 C C . LEU A 1 89 ? -14.762 44.028 26.440 1.00 21.40 89 LEU A C 1
ATOM 580 O O . LEU A 1 89 ? -14.808 42.952 25.837 1.00 21.06 89 LEU A O 1
ATOM 585 N N . ASP A 1 90 ? -14.897 44.122 27.757 1.00 20.72 90 ASP A N 1
ATOM 586 C CA . ASP A 1 90 ? -15.232 42.946 28.550 1.00 21.61 90 ASP A CA 1
ATOM 587 C C . ASP A 1 90 ? -16.342 43.279 29.561 1.00 22.08 90 ASP A C 1
ATOM 588 O O . ASP A 1 90 ? -16.086 44.037 30.488 1.00 21.23 90 ASP A O 1
ATOM 593 N N . THR A 1 91 ? -17.566 42.740 29.378 1.00 22.36 91 THR A N 1
ATOM 594 C CA . THR A 1 91 ? -18.646 43.001 30.355 1.00 22.36 91 THR A CA 1
ATOM 595 C C . THR A 1 91 ? -19.391 41.811 30.939 1.00 23.00 91 THR A C 1
ATOM 596 O O . THR A 1 91 ? -19.243 40.664 30.489 1.00 22.55 91 THR A O 1
ATOM 600 N N . SER A 1 92 ? -20.243 42.133 31.915 1.00 22.02 92 SER A N 1
ATOM 601 C CA . SER A 1 92 ? -21.007 41.139 32.642 1.00 21.91 92 SER A CA 1
ATOM 602 C C . SER A 1 92 ? -22.492 41.592 32.694 1.00 22.31 92 SER A C 1
ATOM 603 O O . SER A 1 92 ? -22.970 42.087 33.719 1.00 23.02 92 SER A O 1
ATOM 606 N N . PRO A 1 93 ? -23.226 41.451 31.595 1.00 22.21 93 PRO A N 1
ATOM 607 C CA . PRO A 1 93 ? -24.628 41.859 31.564 1.00 22.58 93 PRO A CA 1
ATOM 608 C C . PRO A 1 93 ? -25.541 40.961 32.402 1.00 22.75 93 PRO A C 1
ATOM 609 O O . PRO A 1 93 ? -25.543 39.751 32.261 1.00 22.57 93 PRO A O 1
ATOM 613 N N . ALA A 1 94 ? -26.293 41.571 33.304 1.00 23.30 94 ALA A N 1
ATOM 614 C CA . ALA A 1 94 ? -27.339 40.854 34.018 1.00 23.48 94 ALA A CA 1
ATOM 615 C C . ALA A 1 94 ? -28.617 40.800 33.162 1.00 23.96 94 ALA A C 1
ATOM 616 O O . ALA A 1 94 ? -29.123 41.826 32.668 1.00 23.86 94 ALA A O 1
ATOM 618 N N . LEU A 1 95 ? -29.129 39.593 32.965 1.00 24.65 95 LEU A N 1
ATOM 619 C CA . LEU A 1 95 ? -30.234 39.405 32.009 1.00 26.13 95 LEU A CA 1
ATOM 620 C C . LEU A 1 95 ? -31.406 38.738 32.686 1.00 26.61 95 LEU A C 1
ATOM 621 O O . LEU A 1 95 ? -31.210 37.983 33.646 1.00 27.67 95 LEU A O 1
ATOM 626 N N . THR A 1 96 ? -32.615 39.053 32.229 1.00 27.21 96 THR A N 1
ATOM 627 C CA . THR A 1 96 ? -33.852 38.428 32.740 1.00 27.60 96 THR A CA 1
ATOM 628 C C . THR A 1 96 ? -34.852 38.161 31.605 1.00 27.94 96 THR A C 1
ATOM 629 O O . THR A 1 96 ? -34.547 38.406 30.459 1.00 26.69 96 THR A O 1
ATOM 633 N N . SER A 1 97 ? -36.042 37.681 31.969 1.00 28.51 97 SER A N 1
ATOM 634 C CA . SER A 1 97 ? -37.196 37.509 31.070 1.00 30.44 97 SER A CA 1
ATOM 635 C C . SER A 1 97 ? -37.626 38.711 30.235 1.00 30.75 97 SER A C 1
ATOM 636 O O . SER A 1 97 ? -38.202 38.537 29.161 1.00 29.89 97 SER A O 1
ATOM 639 N N . GLU A 1 98 ? -37.411 39.905 30.784 1.00 31.88 98 GLU A N 1
ATOM 640 C CA . GLU A 1 98 ? -37.887 41.142 30.198 1.00 33.55 98 GLU A CA 1
ATOM 641 C C . GLU A 1 98 ? -36.718 41.756 29.418 1.00 33.04 98 GLU A C 1
ATOM 642 O O . GLU A 1 98 ? -35.632 41.894 29.962 1.00 31.62 98 GLU A O 1
ATOM 648 N N . PRO A 1 99 ? -36.947 42.121 28.151 1.00 33.10 99 PRO A N 1
ATOM 649 C CA . PRO A 1 99 ? -35.909 42.731 27.294 1.00 33.22 99 PRO A CA 1
ATOM 650 C C . PRO A 1 99 ? -35.198 43.925 27.878 1.00 33.00 99 PRO A C 1
ATOM 651 O O . PRO A 1 99 ? -35.800 44.940 28.277 1.00 32.09 99 PRO A O 1
ATOM 655 N N . ARG A 1 100 ? -33.879 43.797 27.916 1.00 33.37 100 ARG A N 1
ATOM 656 C CA . ARG A 1 100 ? -33.059 44.948 28.246 1.00 34.02 100 ARG A CA 1
ATOM 657 C C . ARG A 1 100 ? -32.101 45.294 27.107 1.00 33.75 100 ARG A C 1
ATOM 658 O O . ARG A 1 100 ? -31.440 44.411 26.553 1.00 33.94 100 ARG A O 1
ATOM 666 N N . GLN A 1 101 ? -32.123 46.567 26.713 1.00 33.34 101 GLN A N 1
ATOM 667 C CA . GLN A 1 101 ? -31.183 47.128 25.743 1.00 34.11 101 GLN A CA 1
ATOM 668 C C . GLN A 1 101 ? -29.929 47.533 26.508 1.00 32.89 101 GLN A C 1
ATOM 669 O O . GLN A 1 101 ? -30.019 48.262 27.481 1.00 32.62 101 GLN A O 1
ATOM 675 N N . VAL A 1 102 ? -28.782 46.991 26.118 1.00 31.02 102 VAL A N 1
ATOM 676 C CA . VAL A 1 102 ? -27.524 47.375 26.740 1.00 30.04 102 VAL A CA 1
ATOM 677 C C . VAL A 1 102 ? -26.802 48.233 25.753 1.00 29.49 102 VAL A C 1
ATOM 678 O O . VAL A 1 102 ? -26.809 48.004 24.568 1.00 29.53 102 VAL A O 1
ATOM 682 N N . THR A 1 103 ? -26.192 49.261 26.259 1.00 29.95 103 THR A N 1
ATOM 683 C CA . THR A 1 103 ? -25.340 50.087 25.412 1.00 30.09 103 THR A CA 1
ATOM 684 C C . THR A 1 103 ? -23.979 50.206 26.087 1.00 29.89 103 THR A C 1
ATOM 685 O O . THR A 1 103 ? -23.912 50.623 27.228 1.00 30.04 103 THR A O 1
ATOM 689 N N . GLU A 1 104 ? -22.899 49.842 25.399 1.00 29.59 104 GLU A N 1
ATOM 690 C CA . GLU A 1 104 ? -21.562 49.914 25.994 1.00 30.10 104 GLU A CA 1
ATOM 691 C C . GLU A 1 104 ? -20.625 50.720 25.095 1.00 30.24 104 GLU A C 1
ATOM 692 O O . GLU A 1 104 ? -20.438 50.387 23.923 1.00 31.29 104 GLU A O 1
ATOM 698 N N . THR A 1 105 ? -20.055 51.802 25.624 1.00 29.85 105 THR A N 1
ATOM 699 C CA . THR A 1 105 ? -19.119 52.569 24.842 1.00 29.25 105 THR A CA 1
ATOM 700 C C . THR A 1 105 ? -17.706 52.255 25.289 1.00 28.60 105 THR A C 1
ATOM 701 O O . THR A 1 105 ? -17.438 52.167 26.489 1.00 27.46 105 THR A O 1
ATOM 705 N N . PHE A 1 106 ? -16.796 52.098 24.326 1.00 27.69 106 PHE A N 1
ATOM 706 C CA . PHE A 1 106 ? -15.395 51.909 24.675 1.00 27.31 106 PHE A CA 1
ATOM 707 C C . PHE A 1 106 ? -14.424 52.512 23.639 1.00 26.93 106 PHE A C 1
ATOM 708 O O . PHE A 1 106 ? -14.756 52.660 22.459 1.00 27.39 106 PHE A O 1
ATOM 716 N N . THR A 1 107 ? -13.231 52.860 24.106 1.00 26.29 107 THR A N 1
ATOM 717 C CA . THR A 1 107 ? -12.105 53.174 23.248 1.00 25.50 107 THR A CA 1
ATOM 718 C C . THR A 1 107 ? -11.177 51.953 23.186 1.00 25.33 107 THR A C 1
ATOM 719 O O . THR A 1 107 ? -10.785 51.386 24.237 1.00 25.48 107 THR A O 1
ATOM 723 N N . ALA A 1 108 ? -10.834 51.538 21.970 1.00 24.19 108 ALA A N 1
ATOM 724 C CA . ALA A 1 108 ? -10.148 50.255 21.766 1.00 23.89 108 ALA A CA 1
ATOM 725 C C . ALA A 1 108 ? -8.707 50.350 22.201 1.00 24.10 108 ALA A C 1
ATOM 726 O O . ALA A 1 108 ? -7.976 51.244 21.733 1.00 24.14 108 ALA A O 1
ATOM 728 N N . SER A 1 109 ? -8.306 49.413 23.066 1.00 23.76 109 SER A N 1
ATOM 729 C CA . SER A 1 109 ? -6.945 49.330 23.571 1.00 22.74 109 SER A CA 1
ATOM 730 C C . SER A 1 109 ? -6.041 48.460 22.681 1.00 23.35 109 SER A C 1
ATOM 731 O O . SER A 1 109 ? -4.864 48.293 22.999 1.00 23.36 109 SER A O 1
ATOM 734 N N . ALA A 1 110 ? -6.589 47.901 21.589 1.00 22.56 110 ALA A N 1
ATOM 735 C CA . ALA A 1 110 ? -5.834 47.067 20.669 1.00 22.48 110 ALA A CA 1
ATOM 736 C C . ALA A 1 110 ? -6.372 47.127 19.249 1.00 23.21 110 ALA A C 1
ATOM 737 O O . ALA A 1 110 ? -7.516 47.609 19.005 1.00 22.33 110 ALA A O 1
ATOM 739 N N . THR A 1 111 ? -5.539 46.641 18.317 1.00 23.47 111 THR A N 1
ATOM 740 C CA . THR A 1 111 ? -5.973 46.512 16.920 1.00 24.84 111 THR A CA 1
ATOM 741 C C . THR A 1 111 ? -6.215 45.041 16.607 1.00 25.17 111 THR A C 1
ATOM 742 O O . THR A 1 111 ? -5.363 44.192 16.933 1.00 25.85 111 THR A O 1
ATOM 746 N N . TYR A 1 112 ? -7.374 44.750 16.011 1.00 25.02 112 TYR A N 1
ATOM 747 C CA . TYR A 1 112 ? -7.657 43.422 15.449 1.00 25.30 112 TYR A CA 1
ATOM 748 C C . TYR A 1 112 ? -7.876 43.477 13.938 1.00 25.88 112 TYR A C 1
ATOM 749 O O . TYR A 1 112 ? -8.697 44.258 13.411 1.00 26.80 112 TYR A O 1
ATOM 758 N N . PRO A 1 113 ? -7.198 42.589 13.244 1.00 25.72 113 PRO A N 1
ATOM 759 C CA . PRO A 1 113 ? -7.355 42.481 11.791 1.00 26.47 113 PRO A CA 1
ATOM 760 C C . PRO A 1 113 ? -8.764 41.944 11.411 1.00 26.43 113 PRO A C 1
ATOM 761 O O . PRO A 1 113 ? -9.400 41.295 12.226 1.00 26.34 113 PRO A O 1
ATOM 765 N N . ALA A 1 114 ? -9.194 42.169 10.172 1.00 26.71 114 ALA A N 1
ATOM 766 C CA . ALA A 1 114 ? -10.470 41.645 9.663 1.00 26.27 114 ALA A CA 1
ATOM 767 C C . ALA A 1 114 ? -10.385 40.151 9.298 1.00 25.79 114 ALA A C 1
ATOM 768 O O . ALA A 1 114 ? -11.377 39.460 9.077 1.00 25.21 114 ALA A O 1
ATOM 770 N N . THR A 1 115 ? -9.178 39.652 9.271 1.00 26.28 115 THR A N 1
ATOM 771 C CA . THR A 1 115 ? -8.969 38.279 8.863 1.00 26.95 115 THR A CA 1
ATOM 772 C C . THR A 1 115 ? -7.858 37.693 9.740 1.00 27.29 115 THR A C 1
ATOM 773 O O . THR A 1 115 ? -6.965 38.419 10.147 1.00 26.70 115 THR A O 1
ATOM 777 N N . PRO A 1 116 ? -7.908 36.395 10.053 1.00 27.58 116 PRO A N 1
ATOM 778 C CA . PRO A 1 116 ? -6.856 35.798 10.884 1.00 28.06 116 PRO A CA 1
ATOM 779 C C . PRO A 1 116 ? -5.516 35.926 10.183 1.00 28.75 116 PRO A C 1
ATOM 780 O O . PRO A 1 116 ? -5.438 35.534 9.012 1.00 28.95 116 PRO A O 1
ATOM 784 N N . ALA A 1 117 ? -4.517 36.511 10.843 1.00 29.32 117 ALA A N 1
ATOM 785 C CA . ALA A 1 117 ? -3.100 36.401 10.400 1.00 29.47 117 ALA A CA 1
ATOM 786 C C . ALA A 1 117 ? -2.185 35.745 11.453 1.00 29.70 117 ALA A C 1
ATOM 787 O O . ALA A 1 117 ? -2.626 35.320 12.546 1.00 29.18 117 ALA A O 1
ATOM 789 N N . ALA A 1 118 ? -0.896 35.680 11.113 1.00 30.28 118 ALA A N 1
ATOM 790 C CA . ALA A 1 118 ? 0.126 35.023 11.943 1.00 29.28 118 ALA A CA 1
ATOM 791 C C . ALA A 1 118 ? 0.323 35.875 13.170 1.00 29.15 118 ALA A C 1
ATOM 792 O O . ALA A 1 118 ? 0.585 37.094 13.035 1.00 29.23 118 ALA A O 1
ATOM 794 N N . ASP A 1 119 ? 0.171 35.262 14.347 1.00 27.77 119 ASP A N 1
ATOM 795 C CA . ASP A 1 119 ? 0.207 35.992 15.622 1.00 28.11 119 ASP A CA 1
ATOM 796 C C . ASP A 1 119 ? -0.863 37.066 15.766 1.00 27.16 119 ASP A C 1
ATOM 797 O O . ASP A 1 119 ? -0.634 38.092 16.446 1.00 26.78 119 ASP A O 1
ATOM 802 N N . ASP A 1 120 ? -2.017 36.888 15.129 1.00 25.53 120 ASP A N 1
ATOM 803 C CA . ASP A 1 120 ? -2.918 38.030 15.066 1.00 25.29 120 ASP A CA 1
ATOM 804 C C . ASP A 1 120 ? -4.297 37.577 14.654 1.00 24.74 120 ASP A C 1
ATOM 805 O O . ASP A 1 120 ? -4.695 37.737 13.498 1.00 25.13 120 ASP A O 1
ATOM 810 N N . PRO A 1 121 ? -5.021 37.000 15.603 1.00 24.21 121 PRO A N 1
ATOM 811 C CA . PRO A 1 121 ? -6.366 36.490 15.326 1.00 23.96 121 PRO A CA 1
ATOM 812 C C . PRO A 1 121 ? -7.318 37.624 14.997 1.00 23.74 121 PRO A C 1
ATOM 813 O O . PRO A 1 121 ? -7.125 38.733 15.515 1.00 24.54 121 PRO A O 1
ATOM 817 N N . GLU A 1 122 ? -8.331 37.349 14.175 1.00 23.43 122 GLU A N 1
ATOM 818 C CA . GLU A 1 122 ? -9.370 38.326 13.842 1.00 22.45 122 GLU A CA 1
ATOM 819 C C . GLU A 1 122 ? -10.135 38.710 15.124 1.00 22.92 122 GLU A C 1
ATOM 820 O O . GLU A 1 122 ? -10.117 37.965 16.125 1.00 22.56 122 GLU A O 1
ATOM 826 N N . GLY A 1 123 ? -10.803 39.865 15.111 1.00 22.25 123 GLY A N 1
ATOM 827 C CA . GLY A 1 123 ? -11.573 40.260 16.258 1.00 21.80 123 GLY A CA 1
ATOM 828 C C . GLY A 1 123 ? -12.948 39.658 16.150 1.00 21.84 123 GLY A C 1
ATOM 829 O O . GLY A 1 123 ? -13.285 39.152 15.090 1.00 23.10 123 GLY A O 1
ATOM 830 N N . GLN A 1 124 ? -13.734 39.728 17.225 1.00 20.90 124 GLN A N 1
ATOM 831 C CA . GLN A 1 124 ? -15.094 39.191 17.248 1.00 20.3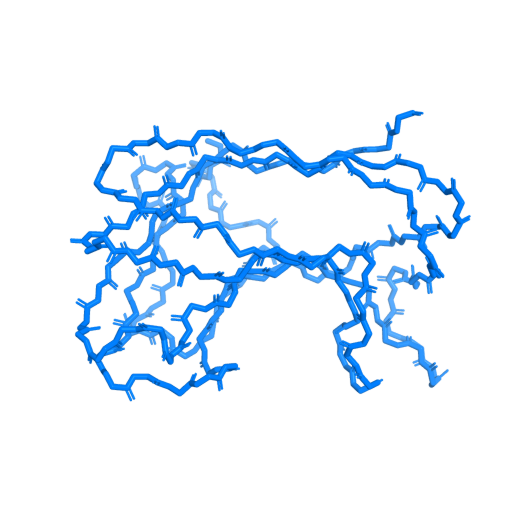9 124 GLN A CA 1
ATOM 832 C C . GLN A 1 124 ? -15.912 39.907 18.311 1.00 19.98 124 GLN A C 1
ATOM 833 O O . GLN A 1 124 ? -15.334 40.484 19.241 1.00 20.46 124 GLN A O 1
ATOM 839 N N . ILE A 1 125 ? -17.236 39.885 18.141 1.00 19.27 125 ILE A N 1
ATOM 840 C CA . ILE A 1 125 ? -18.182 40.165 19.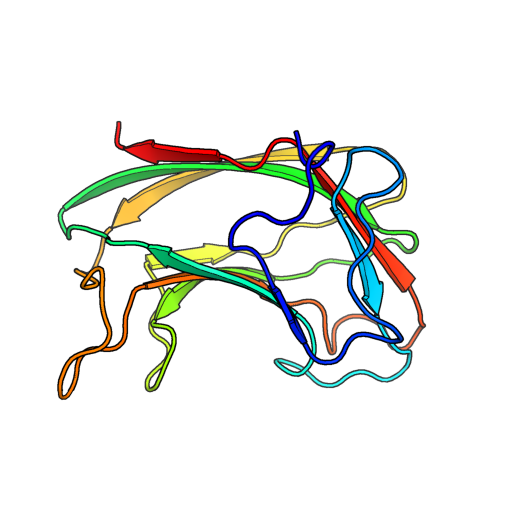197 1.00 19.55 125 ILE A CA 1
ATOM 841 C C . ILE A 1 125 ? -18.600 38.830 19.811 1.00 20.94 125 ILE A C 1
ATOM 842 O O . ILE A 1 125 ? -18.950 37.903 19.081 1.00 22.30 125 ILE A O 1
ATOM 847 N N . ALA A 1 126 ? -18.536 38.708 21.138 1.00 20.49 126 ALA A N 1
ATOM 848 C CA . ALA A 1 126 ? -18.921 37.425 21.757 1.00 20.72 126 ALA A CA 1
ATOM 849 C C . ALA A 1 126 ? -19.801 37.545 22.983 1.00 19.81 126 ALA A C 1
ATOM 850 O O . ALA A 1 126 ? -19.540 38.351 23.843 1.00 20.04 126 ALA A O 1
ATOM 852 N N . PHE A 1 127 ? -20.870 36.755 22.997 1.00 19.18 127 PHE A N 1
ATOM 853 C CA . PHE A 1 127 ? -21.719 36.514 24.147 1.00 17.89 127 PHE A CA 1
ATOM 854 C C . PHE A 1 127 ? -21.430 35.071 24.596 1.00 17.78 127 PHE A C 1
ATOM 855 O O . PHE A 1 127 ? -21.825 34.111 23.926 1.00 16.39 127 PHE A O 1
ATOM 863 N N . GLN A 1 128 ? -20.672 34.925 25.674 1.00 17.40 128 GLN A N 1
ATOM 864 C CA . GLN A 1 128 ? -20.415 33.610 26.239 1.00 18.50 128 GLN A CA 1
ATOM 865 C C . GLN A 1 128 ? -21.379 33.477 27.378 1.00 18.76 128 GLN A C 1
ATOM 866 O O . GLN A 1 128 ? -21.638 34.448 28.130 1.00 19.11 128 GLN A O 1
ATOM 872 N N . LEU A 1 129 ? -21.912 32.249 27.475 1.00 18.73 129 LEU A N 1
ATOM 873 C CA . LEU A 1 129 ? -23.133 31.955 28.189 1.00 19.34 129 LEU A CA 1
ATOM 874 C C . LEU A 1 129 ? -22.931 30.750 29.113 1.00 19.59 129 LEU A C 1
ATOM 875 O O . LEU A 1 129 ? -23.837 30.391 29.865 1.00 19.66 129 LEU A O 1
ATOM 880 N N . GLY A 1 130 ? -21.799 30.073 29.004 1.00 19.15 130 GLY A N 1
ATOM 881 C CA . GLY A 1 130 ? -21.669 28.793 29.690 1.00 20.31 130 GLY A CA 1
ATOM 882 C C . GLY A 1 130 ? -21.182 28.974 31.115 1.00 21.29 130 GLY A C 1
ATOM 883 O O . GLY A 1 130 ? -20.599 29.999 31.471 1.00 21.81 130 GLY A O 1
ATOM 884 N N . GLY A 1 131 ? -21.417 28.008 31.969 1.00 21.26 131 GLY A N 1
ATOM 885 C CA . GLY A 1 131 ? -20.865 28.156 33.297 1.00 22.44 131 GLY A CA 1
ATOM 886 C C . GLY A 1 131 ? -21.532 29.096 34.292 1.00 22.95 131 GLY A C 1
ATOM 887 O O . GLY A 1 131 ? -21.196 29.028 35.477 1.00 23.99 131 GLY A O 1
ATOM 888 N N . PHE A 1 132 ? -22.483 29.927 33.864 1.00 23.55 132 PHE A N 1
ATOM 889 C CA . PHE A 1 132 ? -23.069 30.937 34.762 1.00 23.38 132 PHE A CA 1
ATOM 890 C C . PHE A 1 132 ? -24.281 30.492 35.538 1.00 23.98 132 PHE A C 1
ATOM 891 O O . PHE A 1 132 ? -24.567 31.027 36.608 1.00 25.13 132 PHE A O 1
ATOM 899 N N . SER A 1 133 ? -25.004 29.531 34.986 1.00 24.60 133 SER A N 1
ATOM 900 C CA . SER A 1 133 ? -26.105 28.872 35.667 1.00 25.52 133 SER A CA 1
ATOM 901 C C . SER A 1 133 ? -26.002 27.340 35.542 1.00 25.75 133 SER A C 1
ATOM 902 O O . SER A 1 133 ? -25.726 26.823 34.481 1.00 24.93 133 SER A O 1
ATOM 905 N N . ALA A 1 134 ? -26.241 26.622 36.628 1.00 26.10 134 ALA A N 1
ATOM 906 C CA . ALA A 1 134 ? -26.304 25.174 36.560 1.00 26.86 134 ALA A CA 1
ATOM 907 C C . ALA A 1 134 ? -27.446 24.692 35.650 1.00 27.25 134 ALA A C 1
ATOM 908 O O . ALA A 1 134 ? -27.331 23.652 35.006 1.00 27.32 134 ALA A O 1
ATOM 910 N N . ASP A 1 135 ? -28.532 25.476 35.602 1.00 27.54 135 ASP A N 1
ATOM 911 C CA . ASP A 1 135 ? -29.762 25.149 34.905 1.00 27.09 135 ASP A CA 1
ATOM 912 C C . ASP A 1 135 ? -29.669 25.353 33.387 1.00 26.71 135 ASP A C 1
ATOM 913 O O . ASP A 1 135 ? -28.812 26.117 32.899 1.00 25.47 135 ASP A O 1
ATOM 918 N N . ALA A 1 136 ? -30.544 24.656 32.646 1.00 25.40 136 ALA A N 1
ATOM 919 C CA . ALA A 1 136 ? -30.713 24.908 31.212 1.00 24.64 136 ALA A CA 1
ATOM 920 C C . ALA A 1 136 ? -31.510 26.187 31.036 1.00 24.14 136 ALA A C 1
ATOM 921 O O . ALA A 1 136 ? -32.473 26.393 31.718 1.00 24.65 136 ALA A O 1
ATOM 923 N N . TRP A 1 137 ? -31.143 27.037 30.094 1.00 23.71 137 TRP A N 1
ATOM 924 C CA . TRP A 1 137 ? -31.896 28.268 29.914 1.00 22.90 137 TRP A CA 1
ATOM 925 C C . TRP A 1 137 ? -31.766 28.753 28.489 1.00 23.08 137 TRP A C 1
ATOM 926 O O . TRP A 1 137 ? -30.860 28.322 27.770 1.00 22.69 137 TRP A O 1
ATOM 937 N N . THR A 1 138 ? -32.635 29.688 28.109 1.00 22.80 138 THR A N 1
ATOM 938 C CA . THR A 1 138 ? -32.647 30.237 26.752 1.00 23.27 138 THR A CA 1
ATOM 939 C C . THR A 1 138 ? -32.260 31.697 26.699 1.00 22.65 138 THR A C 1
ATOM 940 O O . THR A 1 138 ? -32.796 32.518 27.440 1.00 21.44 138 THR A O 1
ATOM 944 N N . LEU A 1 139 ? -31.337 32.012 25.797 1.00 21.88 139 LEU A N 1
ATOM 945 C CA . LEU A 1 139 ? -31.003 33.399 25.483 1.00 22.18 139 LEU A CA 1
ATOM 946 C C . LEU A 1 139 ? -31.595 33.770 24.140 1.00 22.11 139 LEU A C 1
ATOM 947 O O . LEU A 1 139 ? -31.459 33.030 23.166 1.00 22.28 139 LEU A O 1
ATOM 952 N N . CYS A 1 140 ? -32.228 34.935 24.088 1.00 22.18 140 CYS A N 1
ATOM 953 C CA . CYS A 1 140 ? -32.682 35.514 22.836 1.00 21.71 140 CYS A CA 1
ATOM 954 C C . CYS A 1 140 ? -31.973 36.844 22.713 1.00 22.50 140 CYS A C 1
ATOM 955 O O . CYS A 1 140 ? -31.765 37.528 23.717 1.00 21.43 140 CYS A O 1
ATOM 958 N N . LEU A 1 141 ? -31.571 37.173 21.481 1.00 23.50 141 LEU A N 1
ATOM 959 C CA . LEU A 1 141 ? -30.807 38.361 21.154 1.00 24.30 141 LEU A CA 1
ATOM 960 C C . LEU A 1 141 ? -31.494 39.085 20.006 1.00 24.86 141 LEU A C 1
ATOM 961 O O . LEU A 1 141 ? -31.875 38.456 19.023 1.00 23.27 141 LEU A O 1
ATOM 966 N N . ASP A 1 142 ? -31.574 40.409 20.096 1.00 26.09 142 ASP A N 1
ATOM 967 C CA . ASP A 1 142 ? -32.063 41.233 18.996 1.00 27.01 142 ASP A CA 1
ATOM 968 C C . ASP A 1 142 ? -31.337 42.587 18.943 1.00 27.71 142 ASP A C 1
ATOM 969 O O . ASP A 1 142 ? -30.726 42.992 19.937 1.00 29.74 142 ASP A O 1
ATOM 974 N N . ASP A 1 143 ? -31.360 43.258 17.785 1.00 27.88 143 ASP A N 1
ATOM 975 C CA . ASP A 1 143 ? -30.882 44.647 17.649 1.00 28.97 143 ASP A CA 1
ATOM 976 C C . ASP A 1 143 ? -29.422 44.829 18.003 1.00 28.90 143 ASP A C 1
ATOM 977 O O . ASP A 1 143 ? -29.041 45.777 18.688 1.00 30.22 143 ASP A O 1
ATOM 982 N N . VAL A 1 144 ? -28.608 43.913 17.529 1.00 28.45 144 VAL A N 1
ATOM 983 C CA . VAL A 1 144 ? -27.205 43.947 17.802 1.00 27.67 144 VAL A CA 1
ATOM 984 C C . VAL A 1 144 ? -26.561 44.823 16.745 1.00 28.22 144 VAL A C 1
ATOM 985 O O . VAL A 1 144 ? -26.727 44.603 15.536 1.00 27.44 144 VAL A O 1
ATOM 989 N N . ALA A 1 145 ? -25.811 45.798 17.229 1.00 28.91 145 ALA A N 1
ATOM 990 C CA . ALA A 1 145 ? -25.088 46.763 16.397 1.00 30.30 145 ALA A CA 1
ATOM 991 C C . ALA A 1 145 ? -23.777 47.175 17.070 1.00 30.81 145 ALA A C 1
ATOM 992 O O . ALA A 1 145 ? -23.658 47.199 18.280 1.00 30.97 145 ALA A O 1
ATOM 994 N N . LEU A 1 146 ? -22.793 47.490 16.258 1.00 32.83 146 LEU A N 1
ATOM 995 C CA . LEU A 1 146 ? -21.492 47.896 16.728 1.00 34.90 146 LEU A CA 1
ATOM 996 C C . LEU A 1 146 ? -21.084 48.928 15.734 1.00 36.91 146 LEU A C 1
ATOM 997 O O . LEU A 1 146 ? -20.938 48.622 14.539 1.00 37.34 146 LEU A O 1
ATOM 1002 N N . ASP A 1 147 ? -20.933 50.166 16.192 1.00 39.60 147 ASP A N 1
ATOM 1003 C CA . ASP A 1 147 ? -20.210 51.148 15.375 1.00 41.55 147 ASP A CA 1
ATOM 1004 C C . ASP A 1 147 ? -19.264 52.120 16.069 1.00 42.51 147 ASP A C 1
ATOM 1005 O O . ASP A 1 147 ? -19.329 52.351 17.276 1.00 42.60 147 ASP A O 1
ATOM 1013 N N . SER A 1 148 ? -18.367 52.669 15.258 1.00 44.45 148 SER A N 1
ATOM 1014 C CA . SER A 1 148 ? -17.378 53.652 15.680 1.00 45.89 148 SER A CA 1
ATOM 1015 C C . SER A 1 148 ? -17.998 55.024 15.850 1.00 46.77 148 SER A C 1
ATOM 1016 O O . SER A 1 148 ? -18.927 55.391 15.129 1.00 46.29 148 SER A O 1
ATOM 1019 N N . GLU A 1 149 ? -17.455 55.797 16.784 1.00 48.46 149 GLU A N 1
ATOM 1020 C CA . GLU A 1 149 ? -18.022 57.095 17.102 1.00 49.98 149 GLU A CA 1
ATOM 1021 C C . GLU A 1 149 ? -17.190 58.174 16.465 1.00 50.37 149 GLU A C 1
ATOM 1022 O O . GLU A 1 149 ? -16.335 58.732 17.133 1.00 52.13 149 GLU A O 1
#

Radius of gyration: 14.53 Å; Cα contacts (8 Å, |Δi|>4): 392; chains: 1; bounding box: 39×35×29 Å

Foldseek 3Di:
DCCVHPVQKFKFLFDDGWDCPPVWTKTKHAAQFDFVGIKIKHWLDWDDAQWKKKKKKKKAKDAFWWWWKFKFFPDPPTDTQDIDTDTHHHDIDMDIDMGGGRDTAHSPCDDVGGHIMIMITDGPTHNHMMMMTMDDTDMDTD

CATH classification: 2.60.120.260